Protein AF-A0A3P6R050-F1 (afdb_monomer_lite)

Secondary structure (DSSP, 8-state):
-HHHHHHHHHHHHHHHHHHHHHHHHHHHHHHHHHHHHS-HHHHHHHHHTPPPPP---SS--------TTHHHHHHHS-HHHHHHHHHHHHHHHHHHHHHHT----------

pLDDT: mean 86.08, std 10.68, range [32.81, 95.12]

Foldseek 3Di:
DVVVVVVVVVVVVVVVVVVVVVVVVVLVVVLVVLVVVDPPVQSVQVNVVHDRDDDDDPDDDDDDDDDPCVVVVVVPDDPVVNVVVVCVVVVVVVVVCVVVVHDDDDPPPPD

Structure (mmCIF, N/CA/C/O backbone):
data_AF-A0A3P6R050-F1
#
_entry.id   AF-A0A3P6R050-F1
#
loop_
_atom_site.group_PDB
_atom_site.id
_atom_site.type_symbol
_atom_site.label_atom_id
_atom_site.label_alt_id
_atom_site.label_comp_id
_atom_site.label_asym_id
_atom_site.label_entity_id
_atom_site.label_seq_id
_atom_site.pdbx_PDB_ins_code
_atom_site.Cartn_x
_atom_site.Cartn_y
_atom_site.Cartn_z
_atom_site.occupancy
_atom_site.B_iso_or_equiv
_atom_site.auth_seq_id
_atom_site.auth_comp_id
_atom_site.auth_asym_id
_atom_site.auth_atom_id
_atom_site.pdbx_PDB_model_num
ATOM 1 N N . MET A 1 1 ? -20.454 10.826 53.346 1.00 63.62 1 MET A N 1
ATOM 2 C CA . MET A 1 1 ? -20.304 9.546 52.618 1.00 63.62 1 MET A CA 1
ATOM 3 C C . MET A 1 1 ? -20.921 9.629 51.224 1.00 63.62 1 MET A C 1
ATOM 5 O O . MET A 1 1 ? -20.171 9.512 50.269 1.00 63.62 1 MET A O 1
ATOM 9 N N . LEU A 1 2 ? -22.214 9.964 51.097 1.00 75.56 2 LEU A N 1
ATOM 10 C CA . LEU A 1 2 ? -22.907 10.139 49.803 1.00 75.56 2 LEU A CA 1
ATOM 11 C C . LEU A 1 2 ? -22.221 11.123 48.837 1.00 75.56 2 LEU A C 1
ATOM 13 O O . LEU A 1 2 ? -21.906 10.741 47.722 1.00 75.56 2 LEU A O 1
ATOM 17 N N . ALA A 1 3 ? -21.885 12.338 49.283 1.00 81.12 3 ALA A N 1
ATOM 18 C CA . ALA A 1 3 ? -21.238 13.343 48.425 1.00 81.12 3 ALA A CA 1
ATOM 19 C C . ALA A 1 3 ? -19.844 12.931 47.907 1.00 81.12 3 ALA A C 1
ATOM 21 O O . ALA A 1 3 ? -19.422 13.367 46.843 1.00 81.12 3 ALA A O 1
ATOM 22 N N . VAL A 1 4 ? -19.126 12.088 48.658 1.00 85.06 4 VAL A N 1
ATOM 23 C CA . VAL A 1 4 ? -17.822 11.560 48.230 1.00 85.06 4 VAL A CA 1
ATOM 24 C C . VAL A 1 4 ? -18.033 10.485 47.167 1.00 85.06 4 VAL A C 1
ATOM 26 O O . VAL A 1 4 ? -17.408 10.559 46.121 1.00 85.06 4 VAL A O 1
ATOM 29 N N . MET A 1 5 ? -18.959 9.546 47.390 1.00 81.81 5 MET A N 1
ATOM 30 C CA . MET A 1 5 ? -19.328 8.531 46.391 1.00 81.81 5 MET A CA 1
ATOM 31 C C . MET A 1 5 ? -19.833 9.147 45.083 1.00 81.81 5 MET A C 1
ATOM 33 O O . MET A 1 5 ? -19.457 8.682 44.017 1.00 81.81 5 MET A O 1
ATOM 37 N N . GLN A 1 6 ? -20.633 10.208 45.165 1.00 86.38 6 GLN A N 1
ATOM 38 C CA . GLN A 1 6 ? -21.164 10.905 43.995 1.00 86.38 6 GLN A CA 1
ATOM 39 C C . GLN A 1 6 ? -20.037 11.548 43.178 1.00 86.38 6 GLN A C 1
ATOM 41 O O . GLN A 1 6 ? -19.919 11.298 41.988 1.00 86.38 6 GLN A O 1
ATOM 46 N N . LYS A 1 7 ? -19.108 12.237 43.854 1.00 87.50 7 LYS A N 1
ATOM 47 C CA . LYS A 1 7 ? -17.921 12.816 43.215 1.00 87.50 7 LYS A CA 1
ATOM 48 C C . LYS A 1 7 ? -17.009 11.761 42.573 1.00 87.50 7 LYS A C 1
ATOM 50 O O . LYS A 1 7 ? -16.470 12.010 41.504 1.00 87.50 7 LYS A O 1
ATOM 55 N N . TYR A 1 8 ? -16.849 10.595 43.205 1.00 85.38 8 TYR A N 1
ATOM 56 C CA . TYR A 1 8 ? -16.128 9.463 42.608 1.00 85.38 8 TYR A CA 1
ATOM 57 C C . TYR A 1 8 ? -16.848 8.905 41.371 1.00 85.38 8 TYR A C 1
ATOM 59 O O . TYR A 1 8 ? -16.179 8.553 40.408 1.00 85.38 8 TYR A O 1
ATOM 67 N N . SER A 1 9 ? -18.185 8.844 41.379 1.00 89.62 9 SER A N 1
ATOM 68 C CA . SER A 1 9 ? -18.986 8.411 40.224 1.00 89.62 9 SER A CA 1
ATOM 69 C C . SER A 1 9 ? -18.824 9.364 39.041 1.00 89.62 9 SER A C 1
ATOM 71 O O . SER A 1 9 ? -18.523 8.912 37.943 1.00 89.62 9 SER A O 1
ATOM 73 N N . ASP A 1 10 ? -18.934 10.673 39.284 1.00 90.56 10 ASP A N 1
ATOM 74 C CA . ASP A 1 10 ? -18.787 11.703 38.248 1.00 90.56 10 ASP A CA 1
ATOM 75 C C . ASP A 1 10 ? -17.371 11.691 37.641 1.00 90.56 10 ASP A C 1
ATOM 77 O O . ASP A 1 10 ? -17.191 11.832 36.433 1.00 90.56 10 ASP A O 1
ATOM 81 N N . GLN A 1 11 ? -16.346 11.491 38.479 1.00 91.56 11 GLN A N 1
ATOM 82 C CA . GLN A 1 11 ? -14.958 11.353 38.026 1.00 91.56 11 GLN A CA 1
ATOM 83 C C . GLN A 1 11 ? -14.752 10.099 37.174 1.00 91.56 11 GLN A C 1
ATOM 85 O O . GLN A 1 11 ? -14.067 10.165 36.156 1.00 91.56 11 GLN A O 1
ATOM 90 N N . LEU A 1 12 ? -15.347 8.975 37.574 1.00 92.12 12 LEU A N 1
ATOM 91 C CA . LEU A 1 12 ? -15.236 7.723 36.836 1.00 92.12 12 LEU A CA 1
ATOM 92 C C . LEU A 1 12 ? -15.963 7.801 35.488 1.00 92.12 12 LEU A C 1
ATOM 94 O O . LEU A 1 12 ? -15.437 7.310 34.495 1.00 92.12 12 LEU A O 1
ATOM 98 N N . GLU A 1 13 ? -17.136 8.439 35.431 1.00 93.62 13 GLU A N 1
ATOM 99 C CA . GLU A 1 13 ? -17.851 8.683 34.172 1.00 93.62 13 GLU A CA 1
ATOM 100 C C . GLU A 1 13 ? -17.035 9.562 33.223 1.00 93.62 13 GLU A C 1
ATOM 102 O O . GLU A 1 13 ? -16.899 9.217 32.050 1.00 93.62 13 GLU A O 1
ATOM 107 N N . ALA A 1 14 ? -16.430 10.640 33.731 1.00 92.94 14 ALA A N 1
ATOM 108 C CA . ALA A 1 14 ? -15.554 11.493 32.934 1.00 92.94 14 ALA A CA 1
ATOM 109 C C . ALA A 1 14 ? -14.336 10.721 32.391 1.00 92.94 14 ALA A C 1
ATOM 111 O O . ALA A 1 14 ? -14.032 10.820 31.205 1.00 92.94 14 ALA A O 1
ATOM 112 N N . GLU A 1 15 ? -13.686 9.904 33.225 1.00 93.88 15 GLU A N 1
ATOM 113 C CA . GLU A 1 15 ? -12.534 9.080 32.828 1.00 93.88 15 GLU A CA 1
ATOM 114 C C . GLU A 1 15 ? -12.922 7.992 31.809 1.00 93.88 15 GLU A C 1
ATOM 116 O O . GLU A 1 15 ? -12.178 7.703 30.870 1.00 93.88 15 GLU A O 1
ATOM 121 N N . VAL A 1 16 ? -14.095 7.371 31.967 1.00 94.31 16 VAL A N 1
ATOM 122 C CA . VAL A 1 16 ? -14.624 6.400 30.997 1.00 94.31 16 VAL A CA 1
ATOM 123 C C . VAL A 1 16 ? -14.940 7.085 29.673 1.00 94.31 16 VAL A C 1
ATOM 125 O O . VAL A 1 16 ? -14.591 6.546 28.622 1.00 94.31 16 VAL A O 1
ATOM 128 N N . GLN A 1 17 ? -15.563 8.263 29.702 1.00 94.50 17 GLN A N 1
ATOM 129 C CA . GLN A 1 17 ? -15.882 9.020 28.495 1.00 94.50 17 GLN A CA 1
ATOM 130 C C . GLN A 1 17 ? -14.609 9.445 27.753 1.00 94.50 17 GLN A C 1
ATOM 132 O O . GLN A 1 17 ? -14.525 9.247 26.543 1.00 94.50 17 GLN A O 1
ATOM 137 N N . GLU A 1 18 ? -13.606 9.954 28.468 1.00 94.94 18 GLU A N 1
ATOM 138 C CA . GLU A 1 18 ? -12.301 10.314 27.903 1.00 94.94 18 GLU A CA 1
ATOM 139 C C . GLU A 1 18 ? -11.636 9.110 27.226 1.00 94.94 18 GLU A C 1
ATOM 141 O O . GLU A 1 18 ? -11.345 9.159 26.031 1.00 94.94 18 GLU A O 1
ATOM 146 N N . ARG A 1 19 ? -11.512 7.979 27.935 1.00 93.44 19 ARG A N 1
ATOM 147 C CA . ARG A 1 19 ? -10.937 6.753 27.356 1.00 93.44 19 ARG A CA 1
ATOM 148 C C . ARG A 1 19 ? -11.732 6.209 26.173 1.00 93.44 19 ARG A C 1
ATOM 150 O O . ARG A 1 19 ? -11.142 5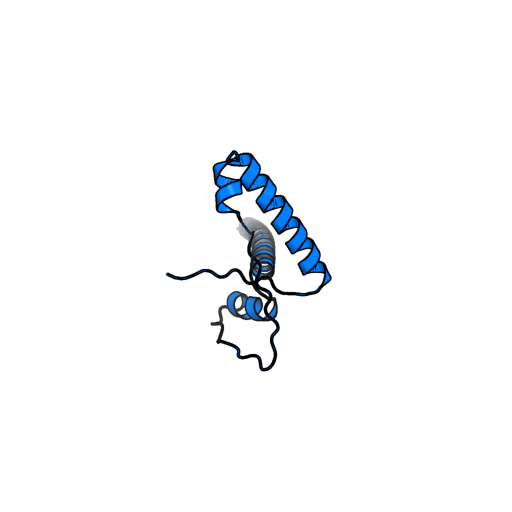.633 25.266 1.00 93.44 19 ARG A O 1
ATOM 157 N N . THR A 1 20 ? -13.056 6.360 26.176 1.00 93.81 20 THR A N 1
ATOM 158 C CA . THR A 1 20 ? -13.901 5.913 25.057 1.00 93.81 20 THR A CA 1
ATOM 159 C C . THR A 1 20 ? -13.612 6.736 23.803 1.00 93.81 20 THR A C 1
ATOM 161 O O . THR A 1 20 ? -13.451 6.160 22.731 1.00 93.81 20 THR A O 1
ATOM 164 N N . LEU A 1 21 ? -13.459 8.058 23.940 1.00 95.12 21 LEU A N 1
ATOM 165 C CA . LEU A 1 21 ? -13.106 8.945 22.826 1.00 95.12 21 LEU A CA 1
ATOM 166 C C . LEU A 1 21 ? -11.705 8.646 22.274 1.00 95.12 21 LEU A C 1
ATOM 168 O O . LEU A 1 21 ? -11.516 8.608 21.059 1.00 95.12 21 LEU A O 1
ATOM 172 N N . GLU A 1 22 ? -10.728 8.401 23.150 1.00 94.88 22 GLU A N 1
ATOM 173 C CA . GLU A 1 22 ? -9.379 7.996 22.734 1.00 94.88 22 GLU A CA 1
ATOM 174 C C . GLU A 1 22 ? -9.393 6.663 21.974 1.00 94.88 22 GLU A C 1
ATOM 176 O O . GLU A 1 22 ? -8.745 6.528 20.933 1.00 94.88 22 GLU A O 1
ATOM 181 N N . LEU A 1 23 ? -10.167 5.690 22.465 1.00 93.44 23 LEU A N 1
ATOM 182 C CA . LEU A 1 23 ? -10.316 4.385 21.829 1.00 93.44 23 LEU A CA 1
ATOM 183 C C . LEU A 1 23 ? -10.968 4.500 20.443 1.00 93.44 23 LEU A C 1
ATOM 185 O O . LEU A 1 23 ? -10.517 3.851 19.502 1.00 93.44 23 LEU A O 1
ATOM 189 N N . GLU A 1 24 ? -12.004 5.329 20.301 1.00 94.12 24 GLU A N 1
ATOM 190 C CA . GLU A 1 24 ? -12.657 5.585 19.012 1.00 94.12 24 GLU A CA 1
ATOM 191 C C . GLU A 1 24 ? -11.699 6.232 18.005 1.00 94.12 24 GLU A C 1
ATOM 193 O O . GLU A 1 24 ? -11.642 5.803 16.851 1.00 94.12 24 GLU A O 1
ATOM 198 N N . ALA A 1 25 ? -10.899 7.209 18.439 1.00 93.81 25 ALA A N 1
ATOM 199 C CA . ALA A 1 25 ? -9.913 7.861 17.581 1.00 93.81 25 ALA A CA 1
ATOM 200 C C . ALA A 1 25 ? -8.834 6.881 17.083 1.00 93.81 25 ALA A C 1
ATOM 202 O O . ALA A 1 25 ? -8.500 6.870 15.894 1.00 93.81 25 ALA A O 1
ATOM 203 N N . GLU A 1 26 ? -8.310 6.028 17.967 1.00 90.69 26 GLU A N 1
ATOM 204 C CA . GLU A 1 26 ? -7.301 5.033 17.586 1.00 90.69 26 GLU A CA 1
ATOM 205 C C . GLU A 1 26 ? -7.897 3.922 16.708 1.00 90.69 26 GLU A C 1
ATOM 207 O O . GLU A 1 26 ? -7.255 3.458 15.757 1.00 90.69 26 GLU A O 1
ATOM 212 N N . LYS A 1 27 ? -9.154 3.538 16.963 1.00 89.00 27 LYS A N 1
ATOM 213 C CA . LYS A 1 27 ? -9.886 2.589 16.122 1.00 89.00 27 LYS A CA 1
ATOM 214 C C . LYS A 1 27 ? -10.049 3.128 14.699 1.00 89.00 27 LYS A C 1
ATOM 216 O O . LYS A 1 27 ? -9.689 2.424 13.758 1.00 89.00 27 LYS A O 1
ATOM 221 N N . GLN A 1 28 ? -10.484 4.380 14.537 1.00 90.06 28 GLN A N 1
ATOM 222 C CA . GLN A 1 28 ? -10.632 5.003 13.216 1.00 90.06 28 GLN A CA 1
ATOM 223 C C . GLN A 1 28 ? -9.303 5.039 12.453 1.00 90.06 28 GLN A C 1
ATOM 225 O O . GLN A 1 28 ? -9.230 4.665 11.285 1.00 90.06 28 GLN A O 1
ATOM 230 N N . LYS A 1 29 ? -8.219 5.432 13.126 1.00 89.12 29 LYS A N 1
ATOM 231 C CA . LYS A 1 29 ? -6.882 5.474 12.523 1.00 89.12 29 LYS A CA 1
ATOM 232 C C . LYS A 1 29 ? -6.405 4.092 12.068 1.00 89.12 29 LYS A C 1
ATOM 234 O O . LYS A 1 29 ? -5.730 3.977 11.043 1.00 89.12 29 LYS A O 1
ATOM 239 N N . THR A 1 30 ? -6.747 3.054 12.828 1.00 86.69 30 THR A N 1
ATOM 240 C CA . THR A 1 30 ? -6.443 1.663 12.479 1.00 86.69 30 THR A CA 1
ATOM 241 C C . THR A 1 30 ? -7.236 1.222 11.249 1.00 86.69 30 THR A C 1
ATOM 243 O O . THR A 1 30 ? -6.651 0.663 10.322 1.00 86.69 30 THR A O 1
ATOM 246 N N . GLU A 1 31 ? -8.535 1.520 11.194 1.00 84.50 31 GLU A N 1
ATOM 247 C CA . GLU A 1 31 ? -9.392 1.215 10.041 1.00 84.50 31 GLU A CA 1
ATOM 248 C C . GLU A 1 31 ? -8.902 1.913 8.763 1.00 84.50 31 GLU A C 1
ATOM 250 O O . GLU A 1 31 ? -8.746 1.261 7.728 1.00 84.50 31 GLU A O 1
ATOM 255 N N . ASP A 1 32 ? -8.545 3.198 8.850 1.00 85.06 32 ASP A N 1
ATOM 256 C CA . ASP A 1 32 ? -7.989 3.965 7.728 1.00 85.06 32 ASP A CA 1
ATOM 257 C C . ASP A 1 32 ? -6.675 3.360 7.213 1.00 85.06 32 ASP A C 1
ATOM 259 O O . ASP A 1 32 ? -6.401 3.357 6.010 1.00 85.06 32 ASP A O 1
ATOM 263 N N . LEU A 1 33 ? -5.832 2.854 8.119 1.00 84.62 33 LEU A N 1
ATOM 264 C CA . LEU A 1 33 ? -4.572 2.216 7.751 1.00 84.62 33 LEU A CA 1
ATOM 265 C C . LEU A 1 33 ? -4.811 0.880 7.040 1.00 84.62 33 LEU A C 1
ATOM 267 O O . LEU A 1 33 ? -4.161 0.604 6.032 1.00 84.62 33 LEU A O 1
ATOM 271 N N . ILE A 1 34 ? -5.749 0.068 7.531 1.00 81.62 34 ILE A N 1
ATOM 272 C CA . ILE A 1 34 ? -6.102 -1.213 6.907 1.00 81.62 34 ILE A CA 1
ATOM 273 C C . ILE A 1 34 ? -6.690 -0.971 5.511 1.00 81.62 34 ILE A C 1
ATOM 275 O O . ILE A 1 34 ? -6.274 -1.634 4.559 1.00 81.62 34 ILE A O 1
ATOM 279 N N . ALA A 1 35 ? -7.572 0.020 5.360 1.00 78.38 35 ALA A N 1
ATOM 280 C CA . ALA A 1 35 ? -8.173 0.384 4.075 1.00 78.38 35 ALA A CA 1
ATOM 281 C C . ALA A 1 35 ? -7.147 0.881 3.037 1.00 78.38 35 ALA A C 1
ATOM 283 O O . ALA A 1 35 ? -7.356 0.719 1.838 1.00 78.38 35 ALA A O 1
ATOM 284 N N . LYS A 1 36 ? -6.018 1.456 3.476 1.00 78.31 36 LYS A N 1
ATOM 285 C CA . LYS A 1 36 ? -4.903 1.841 2.588 1.00 78.31 36 LYS A CA 1
ATOM 286 C C . LYS A 1 36 ? -4.039 0.660 2.143 1.00 78.31 36 LYS A C 1
ATOM 288 O O . LYS A 1 36 ? -3.329 0.772 1.148 1.00 78.31 36 LYS A O 1
ATOM 293 N N . MET A 1 37 ? -4.058 -0.444 2.887 1.00 80.06 37 MET A N 1
ATOM 294 C CA . MET A 1 37 ? -3.192 -1.606 2.655 1.00 80.06 37 MET A CA 1
ATOM 295 C C . MET A 1 37 ? -3.909 -2.729 1.896 1.00 80.06 37 MET A C 1
ATOM 297 O O . MET A 1 37 ? -3.289 -3.440 1.102 1.00 80.06 37 MET A O 1
ATOM 301 N N . LEU A 1 38 ? -5.210 -2.897 2.132 1.00 81.31 38 LEU A N 1
ATOM 302 C CA . LEU A 1 38 ? -6.025 -3.976 1.581 1.00 81.31 38 LEU A CA 1
ATOM 303 C C . LEU A 1 38 ? -7.208 -3.415 0.783 1.00 81.31 38 LEU A C 1
ATOM 305 O O . LEU A 1 38 ? -7.718 -2.347 1.121 1.00 81.31 38 LEU A O 1
ATOM 309 N N . PRO A 1 39 ? -7.698 -4.139 -0.239 1.00 80.50 39 PRO A N 1
ATOM 310 C CA . PRO A 1 39 ? -8.966 -3.802 -0.869 1.00 80.50 39 PRO A CA 1
ATOM 311 C C . PRO A 1 39 ? -10.072 -3.777 0.188 1.00 80.50 39 PRO A C 1
ATOM 313 O O . PRO A 1 39 ? -10.128 -4.667 1.038 1.00 80.50 39 PRO A O 1
ATOM 316 N N . LEU A 1 40 ? -10.981 -2.803 0.107 1.00 76.62 40 LEU A N 1
ATOM 317 C CA . LEU A 1 40 ? -12.056 -2.616 1.089 1.00 76.62 40 LEU A CA 1
ATOM 318 C C . LEU A 1 40 ? -12.846 -3.905 1.418 1.00 76.62 40 LEU A C 1
ATOM 320 O O . LEU A 1 40 ? -13.070 -4.150 2.601 1.00 76.62 40 LEU A O 1
ATOM 324 N N . PRO A 1 41 ? -13.218 -4.761 0.439 1.00 75.94 41 PRO A N 1
ATOM 325 C CA . PRO A 1 41 ? -13.922 -6.014 0.731 1.00 75.94 41 PRO A CA 1
ATOM 326 C C . PRO A 1 41 ? -13.096 -6.989 1.580 1.00 75.94 41 PRO A C 1
ATOM 328 O O . PRO A 1 41 ? -13.630 -7.664 2.448 1.00 75.94 41 PRO A O 1
ATOM 331 N N . VAL A 1 42 ? -11.778 -7.022 1.370 1.00 82.00 42 VAL A N 1
ATOM 332 C CA . VAL A 1 42 ? -10.855 -7.900 2.103 1.00 82.00 42 VAL A CA 1
ATOM 333 C C . VAL A 1 42 ? -10.506 -7.317 3.472 1.00 82.00 42 VAL A C 1
ATOM 335 O O . VAL A 1 42 ? -10.239 -8.063 4.405 1.00 82.00 42 VAL A O 1
ATOM 338 N N . ALA A 1 43 ? -10.510 -5.990 3.614 1.00 82.81 43 ALA A N 1
ATOM 339 C CA . ALA A 1 43 ? -10.210 -5.292 4.863 1.00 82.81 43 ALA A CA 1
ATOM 340 C C . ALA A 1 43 ? -11.260 -5.524 5.965 1.00 82.81 43 ALA A C 1
ATOM 342 O O . ALA A 1 43 ? -10.922 -5.462 7.146 1.00 82.81 43 ALA A O 1
ATOM 343 N N . GLN A 1 44 ? -12.518 -5.790 5.600 1.00 83.50 44 GLN A N 1
ATOM 344 C CA . GLN A 1 44 ? -13.623 -5.925 6.556 1.00 83.50 44 GLN A CA 1
ATOM 345 C C . GLN A 1 44 ? -13.512 -7.179 7.432 1.00 83.50 44 GLN A C 1
ATOM 347 O O . GLN A 1 44 ? -13.763 -7.098 8.633 1.00 83.50 44 GLN A O 1
ATOM 352 N N . GLU A 1 45 ? -13.086 -8.312 6.869 1.00 84.94 45 GLU A N 1
ATOM 353 C CA . GLU A 1 45 ? -12.974 -9.573 7.617 1.00 84.94 45 GLU A CA 1
ATOM 354 C C . GLU A 1 45 ? -11.918 -9.501 8.743 1.00 84.94 45 GLU A C 1
ATOM 356 O O . GLU A 1 45 ? -12.266 -9.781 9.894 1.00 84.94 45 GLU A O 1
ATOM 361 N N . PRO A 1 46 ? -10.674 -9.023 8.509 1.00 81.00 46 PRO A N 1
ATOM 362 C CA . PRO A 1 46 ? -9.695 -8.816 9.575 1.00 81.00 46 PRO A CA 1
ATOM 363 C C . PRO A 1 46 ? -10.155 -7.822 10.644 1.00 81.00 46 PRO A C 1
ATOM 365 O O . PRO A 1 46 ? -9.881 -8.033 11.824 1.00 81.00 46 PRO A O 1
ATOM 368 N N . VAL A 1 47 ? -10.862 -6.753 10.255 1.00 81.62 47 VAL A N 1
ATOM 369 C CA . VAL A 1 47 ? -11.417 -5.767 11.201 1.00 81.62 47 VAL A CA 1
ATOM 370 C C . VAL A 1 47 ? -12.491 -6.402 12.089 1.00 81.62 47 VAL A C 1
ATOM 372 O O . VAL A 1 47 ? -12.571 -6.090 13.277 1.00 81.62 47 VAL A O 1
ATOM 375 N N . ALA A 1 48 ? -13.276 -7.334 11.546 1.00 84.12 48 ALA A N 1
ATOM 376 C CA . ALA A 1 48 ? -14.257 -8.115 12.294 1.00 84.12 48 ALA A CA 1
ATOM 377 C C . ALA A 1 48 ? -13.637 -9.255 13.132 1.00 84.12 48 ALA A C 1
ATOM 379 O O . ALA A 1 48 ? -14.342 -9.875 13.927 1.00 84.12 48 ALA A O 1
ATOM 380 N N . GLY A 1 49 ? -12.332 -9.522 12.992 1.00 83.12 49 GLY A N 1
ATOM 381 C CA . GLY A 1 49 ? -11.640 -10.628 13.662 1.00 83.12 49 GLY A CA 1
ATOM 382 C C . GLY A 1 49 ? -11.837 -11.990 12.989 1.00 83.12 49 GLY A C 1
ATOM 383 O O . GLY A 1 49 ? -11.549 -13.022 13.599 1.00 83.12 49 GLY A O 1
ATOM 384 N N . ASN A 1 50 ? -12.314 -12.000 11.745 1.00 86.25 50 ASN A N 1
ATOM 385 C CA . ASN A 1 50 ? -12.556 -13.203 10.963 1.00 86.25 50 ASN A CA 1
ATOM 386 C C . ASN A 1 50 ? -11.345 -13.554 10.079 1.00 86.25 50 ASN A C 1
ATOM 388 O O . ASN A 1 50 ? -10.584 -12.668 9.670 1.00 86.25 50 ASN A O 1
ATOM 392 N N . PRO A 1 51 ? -11.147 -14.845 9.754 1.00 83.50 51 PRO A N 1
ATOM 393 C CA . PRO A 1 51 ? -10.189 -15.245 8.733 1.00 83.50 51 PRO A CA 1
ATOM 394 C C . PRO A 1 51 ? -10.644 -14.788 7.339 1.00 83.50 51 PRO A C 1
ATOM 396 O O . PRO A 1 51 ? -11.834 -14.749 7.044 1.00 83.50 51 PRO A O 1
ATOM 399 N N . VAL A 1 52 ? -9.679 -14.480 6.471 1.00 84.12 52 VAL A N 1
ATOM 400 C CA . VAL A 1 52 ? -9.923 -14.165 5.056 1.00 84.12 52 VAL A CA 1
ATOM 401 C C . VAL A 1 52 ? -9.774 -15.445 4.241 1.00 84.12 52 VAL A C 1
ATOM 403 O O . VAL A 1 52 ? -8.675 -16.002 4.170 1.00 84.12 52 VAL A O 1
ATOM 406 N N . ASP A 1 53 ? -10.857 -15.894 3.611 1.00 85.38 53 ASP A N 1
ATOM 407 C CA . ASP A 1 53 ? -10.816 -17.035 2.699 1.00 85.38 53 ASP A CA 1
ATOM 408 C C . ASP A 1 53 ? -10.297 -16.627 1.305 1.00 85.38 53 ASP A C 1
ATOM 410 O O . ASP A 1 53 ? -10.557 -15.513 0.844 1.00 85.38 53 ASP A O 1
ATOM 414 N N . PRO A 1 54 ? -9.558 -17.506 0.600 1.00 85.00 54 PRO A N 1
ATOM 415 C CA . PRO A 1 54 ? -9.122 -17.235 -0.766 1.00 85.00 54 PRO A CA 1
ATOM 416 C C . PRO A 1 54 ? -10.307 -17.106 -1.730 1.00 85.00 54 PRO A C 1
ATOM 418 O O . PRO A 1 54 ? -11.159 -17.991 -1.796 1.00 85.00 54 PRO A O 1
ATOM 421 N N . GLU A 1 55 ? -10.309 -16.048 -2.538 1.00 84.75 55 GLU A N 1
ATOM 422 C CA . GLU A 1 55 ? -11.329 -15.802 -3.559 1.00 84.75 55 GLU A CA 1
ATOM 423 C C . GLU A 1 55 ? -10.779 -16.071 -4.968 1.00 84.75 55 GLU A C 1
ATOM 425 O O . GLU A 1 55 ? -9.628 -15.754 -5.283 1.00 84.75 55 GLU A O 1
ATOM 430 N N . ALA A 1 56 ? -11.610 -16.670 -5.823 1.00 87.88 56 ALA A N 1
ATOM 431 C CA . ALA A 1 56 ? -11.310 -16.890 -7.231 1.00 87.88 56 ALA A CA 1
ATOM 432 C C . ALA A 1 56 ? -12.151 -15.945 -8.094 1.00 87.88 56 ALA A C 1
ATOM 434 O O . ALA A 1 56 ? -13.353 -15.810 -7.887 1.00 87.88 56 ALA A O 1
ATOM 435 N N . PHE A 1 57 ? -11.515 -15.334 -9.090 1.00 87.50 57 PHE A N 1
ATOM 436 C CA . PHE A 1 57 ? -12.157 -14.394 -10.003 1.00 87.50 57 PHE A CA 1
ATOM 437 C C . PHE A 1 57 ? -12.137 -14.954 -11.426 1.00 87.50 57 PHE A C 1
ATOM 439 O O . PHE A 1 57 ? -11.074 -15.299 -11.941 1.00 87.50 57 PHE A O 1
ATOM 446 N N . ASP A 1 58 ? -13.302 -14.995 -12.079 1.00 93.75 58 ASP A N 1
ATOM 447 C CA . ASP A 1 58 ? -13.440 -15.514 -13.449 1.00 93.75 58 ASP A CA 1
ATOM 448 C C . ASP A 1 58 ? -12.775 -14.614 -14.503 1.00 93.75 58 ASP A C 1
ATOM 450 O O . ASP A 1 58 ? -12.378 -15.077 -15.574 1.00 93.75 58 ASP A O 1
ATOM 454 N N . ASN A 1 59 ? -12.661 -13.311 -14.222 1.00 93.50 59 ASN A N 1
ATOM 455 C CA . ASN A 1 59 ? -12.068 -12.334 -15.127 1.00 93.50 59 ASN A CA 1
ATOM 456 C C . ASN A 1 59 ? -11.205 -11.336 -14.353 1.00 93.50 59 ASN A C 1
ATOM 458 O O . ASN A 1 59 ? -11.705 -10.598 -13.506 1.00 93.50 59 ASN A O 1
ATOM 462 N N . VAL A 1 60 ? -9.911 -11.307 -14.670 1.00 90.75 60 VAL A N 1
ATOM 463 C CA . VAL A 1 60 ? -8.944 -10.368 -14.096 1.00 90.75 60 VAL A CA 1
ATOM 464 C C . VAL A 1 60 ? -8.018 -9.840 -15.182 1.00 90.75 60 VAL A C 1
ATOM 466 O O . VAL A 1 60 ? -7.654 -10.556 -16.114 1.00 90.75 60 VAL A O 1
ATOM 469 N N . THR A 1 61 ? -7.601 -8.584 -15.044 1.00 91.00 61 THR A N 1
ATOM 470 C CA . THR A 1 61 ? -6.523 -7.996 -15.847 1.00 91.00 61 THR A CA 1
ATOM 471 C C . THR A 1 61 ? -5.383 -7.623 -14.913 1.00 91.00 61 THR A C 1
ATOM 473 O O . THR A 1 61 ? -5.589 -6.882 -13.956 1.00 91.00 61 THR A O 1
ATOM 476 N N . ILE A 1 62 ? -4.186 -8.140 -15.186 1.00 90.88 62 ILE A N 1
AT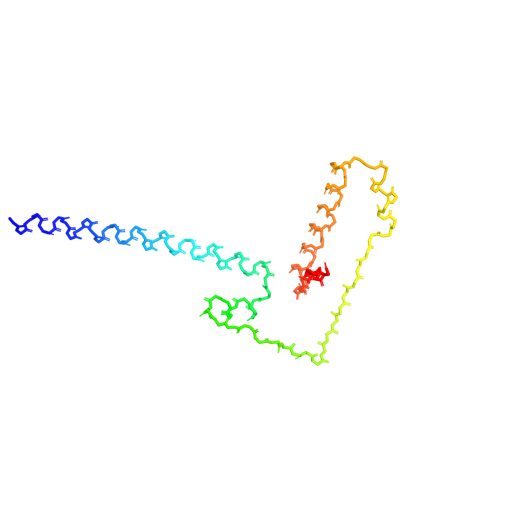OM 477 C CA . ILE A 1 62 ? -2.993 -7.888 -14.375 1.00 90.88 62 ILE A CA 1
ATOM 478 C C . ILE A 1 62 ? -1.995 -7.096 -15.213 1.00 90.88 62 ILE A C 1
ATOM 480 O O . ILE A 1 62 ? -1.682 -7.477 -16.341 1.00 90.88 62 ILE A O 1
ATOM 484 N N . TYR A 1 63 ? -1.485 -6.004 -14.647 1.00 89.25 63 TYR A N 1
ATOM 485 C CA . TYR A 1 63 ? -0.437 -5.193 -15.252 1.00 89.25 63 TYR A CA 1
ATOM 486 C C . TYR A 1 63 ? 0.890 -5.417 -14.524 1.00 89.25 63 TYR A C 1
ATOM 488 O O . TYR A 1 63 ? 0.990 -5.184 -13.320 1.00 89.25 63 TYR A O 1
ATOM 496 N N . PHE A 1 64 ? 1.908 -5.852 -15.267 1.00 87.69 64 PHE A N 1
ATOM 497 C CA . PHE A 1 64 ? 3.278 -5.980 -14.780 1.00 87.69 64 PHE A CA 1
ATOM 498 C C . PHE A 1 64 ? 4.151 -4.912 -15.433 1.00 87.69 64 PHE A C 1
ATOM 500 O O . PHE A 1 64 ? 4.131 -4.748 -16.653 1.00 87.69 64 PHE A O 1
ATOM 507 N N . SER A 1 65 ? 4.951 -4.222 -14.625 1.00 85.25 65 SER A N 1
ATOM 508 C CA . SER A 1 65 ? 5.920 -3.236 -15.097 1.00 85.25 65 SER A CA 1
ATOM 509 C C . SER A 1 65 ? 7.246 -3.390 -14.375 1.00 85.25 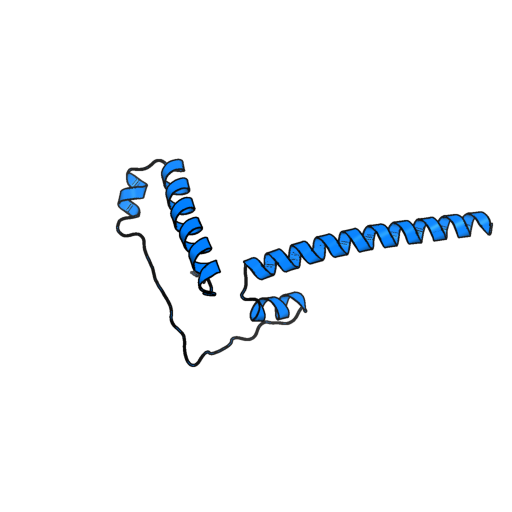65 SER A C 1
ATOM 511 O O . SER A 1 65 ? 7.265 -3.614 -13.166 1.00 85.25 65 SER A O 1
ATOM 513 N N . ASP A 1 66 ? 8.335 -3.202 -15.111 1.00 88.81 66 ASP A N 1
ATOM 514 C CA . ASP A 1 66 ? 9.696 -3.167 -14.585 1.00 88.81 66 ASP A CA 1
ATOM 515 C C . ASP A 1 66 ? 10.438 -1.938 -15.131 1.00 88.81 66 ASP A C 1
ATOM 517 O O . ASP A 1 66 ? 10.123 -1.428 -16.213 1.00 88.81 66 ASP A O 1
ATOM 521 N N . ILE A 1 67 ? 11.428 -1.458 -14.381 1.00 88.12 67 ILE A N 1
ATOM 522 C CA . ILE A 1 67 ? 12.291 -0.355 -14.798 1.00 88.12 67 ILE A CA 1
ATOM 523 C C . ILE A 1 67 ? 13.463 -0.946 -15.580 1.00 88.12 67 ILE A C 1
ATOM 525 O O . ILE A 1 67 ? 14.448 -1.437 -15.022 1.00 88.12 67 ILE A O 1
ATOM 529 N N . VAL A 1 68 ? 13.379 -0.855 -16.907 1.00 90.56 68 VAL A N 1
ATOM 530 C CA . VAL A 1 68 ? 14.438 -1.342 -17.796 1.00 90.56 68 VAL A CA 1
ATOM 531 C C . VAL A 1 68 ? 15.766 -0.663 -17.459 1.00 90.56 68 VAL A C 1
ATOM 533 O O . VAL A 1 68 ? 15.886 0.561 -17.465 1.00 90.56 68 VAL A O 1
ATOM 536 N N . GLY A 1 69 ? 16.790 -1.472 -17.187 1.00 89.25 69 GLY A N 1
ATOM 537 C CA . GLY A 1 69 ? 18.132 -0.971 -16.896 1.00 89.25 69 GLY A CA 1
ATOM 538 C C . GLY A 1 69 ? 18.299 -0.375 -15.496 1.00 89.25 69 GLY A C 1
ATOM 539 O O . GLY A 1 69 ? 19.298 0.308 -15.264 1.00 89.25 69 GLY A O 1
ATOM 540 N N . PHE A 1 70 ? 17.390 -0.655 -14.554 1.00 90.38 70 PHE A N 1
ATOM 541 C CA . PHE A 1 70 ? 17.485 -0.171 -13.173 1.00 90.38 70 PHE A CA 1
ATOM 542 C C . PHE A 1 70 ? 18.857 -0.429 -12.534 1.00 90.38 70 PHE A C 1
ATOM 544 O O . PHE A 1 70 ? 19.400 0.463 -11.893 1.00 90.38 70 PHE A O 1
ATOM 551 N N . SER A 1 71 ? 19.479 -1.591 -12.775 1.00 90.56 71 SER A N 1
ATOM 552 C CA . SER A 1 71 ? 20.826 -1.909 -12.269 1.00 90.56 71 SER A CA 1
ATOM 553 C C . SER A 1 71 ? 21.915 -0.949 -12.765 1.00 90.56 71 SER A C 1
ATOM 555 O O . SER A 1 71 ? 22.863 -0.660 -12.043 1.00 90.56 71 SER A O 1
ATOM 557 N N . LEU A 1 72 ? 21.804 -0.453 -14.001 1.00 92.44 72 LEU A N 1
ATOM 558 C CA . LEU A 1 72 ? 22.757 0.511 -14.556 1.00 92.44 72 LEU A CA 1
ATOM 559 C C . LEU A 1 72 ? 22.532 1.905 -13.966 1.00 92.44 72 LEU A C 1
ATOM 561 O O . LEU A 1 72 ? 23.497 2.624 -13.708 1.00 92.44 72 LEU A O 1
ATOM 565 N N . ILE A 1 73 ? 21.264 2.279 -13.785 1.00 89.56 73 ILE A N 1
ATOM 566 C CA . ILE A 1 73 ? 20.862 3.554 -13.187 1.00 89.56 73 ILE A CA 1
ATOM 567 C C . ILE A 1 73 ? 21.345 3.592 -11.734 1.00 89.56 73 ILE A C 1
ATOM 569 O O . ILE A 1 73 ? 22.077 4.501 -11.356 1.00 89.56 73 ILE A O 1
ATOM 573 N N . SER A 1 74 ? 21.053 2.551 -10.952 1.00 91.94 74 SER A N 1
ATOM 574 C CA . SER A 1 74 ? 21.468 2.451 -9.550 1.00 91.94 74 SER A CA 1
ATOM 575 C C . SER A 1 74 ? 22.983 2.420 -9.372 1.00 91.94 74 SER A C 1
ATOM 577 O O . SER A 1 74 ? 23.491 3.055 -8.454 1.00 91.94 74 SER A O 1
ATOM 579 N N . ALA A 1 75 ? 23.724 1.779 -10.280 1.00 92.94 75 ALA A N 1
ATOM 580 C CA . ALA A 1 75 ? 25.186 1.769 -10.235 1.00 92.94 75 ALA A CA 1
ATOM 581 C C . ALA A 1 75 ? 25.829 3.148 -10.485 1.00 92.94 75 ALA A C 1
ATOM 583 O O . ALA A 1 75 ? 26.984 3.357 -10.114 1.00 92.94 75 ALA A O 1
ATOM 584 N N . LYS A 1 76 ? 25.120 4.078 -11.139 1.00 93.75 76 LYS A N 1
ATOM 585 C CA . LYS A 1 76 ? 25.629 5.414 -11.506 1.00 93.75 76 LYS A CA 1
ATOM 586 C C . LYS A 1 76 ? 25.056 6.550 -10.657 1.00 93.75 76 LYS A C 1
ATOM 588 O O . LYS A 1 76 ? 25.491 7.689 -10.817 1.00 93.75 76 LYS A O 1
ATOM 5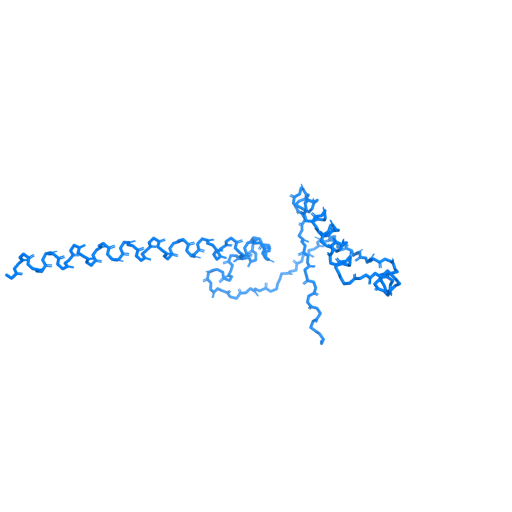93 N N . SER A 1 77 ? 24.101 6.256 -9.783 1.00 93.69 77 SER A N 1
ATOM 594 C CA . SER A 1 77 ? 23.384 7.242 -8.978 1.00 93.69 77 SER A CA 1
ATOM 595 C C . SER A 1 77 ? 23.756 7.141 -7.506 1.00 93.69 77 SER A C 1
ATOM 597 O O . SER A 1 77 ? 24.169 6.094 -7.007 1.00 93.69 77 SER A O 1
ATOM 599 N N . THR A 1 78 ? 23.587 8.244 -6.783 1.00 94.75 78 THR A N 1
ATOM 600 C CA . THR A 1 78 ? 23.651 8.207 -5.321 1.00 94.75 78 THR A CA 1
ATOM 601 C C . THR A 1 78 ? 22.390 7.559 -4.753 1.00 94.75 78 THR A C 1
ATOM 603 O O . THR A 1 78 ? 21.342 7.524 -5.399 1.00 94.75 78 THR A O 1
ATOM 606 N N . LEU A 1 79 ? 22.474 7.078 -3.510 1.00 92.00 79 LEU A N 1
ATOM 607 C CA . LEU A 1 79 ? 21.325 6.499 -2.811 1.00 92.00 79 LEU A CA 1
ATOM 608 C C . LEU A 1 79 ? 20.128 7.462 -2.781 1.00 92.00 79 LEU A C 1
ATOM 610 O O . LEU A 1 79 ? 19.010 7.044 -3.056 1.00 92.00 79 LEU A O 1
ATOM 614 N N . LEU A 1 80 ? 20.376 8.747 -2.499 1.00 94.62 80 LEU A N 1
ATOM 615 C CA . LEU A 1 80 ? 19.330 9.774 -2.464 1.00 94.62 80 LEU A CA 1
ATOM 616 C C . LEU A 1 80 ? 18.642 9.926 -3.823 1.00 94.62 80 LEU A C 1
ATOM 618 O O . LEU A 1 80 ? 17.424 9.865 -3.890 1.00 94.62 80 LEU A O 1
ATOM 622 N N . GLN A 1 81 ? 19.411 10.000 -4.913 1.00 93.88 81 GLN A N 1
ATOM 623 C CA . GLN A 1 81 ? 18.849 10.118 -6.263 1.00 93.88 81 GLN A CA 1
ATOM 624 C C . GLN A 1 81 ? 17.960 8.928 -6.644 1.00 93.88 81 GLN A C 1
ATOM 626 O O . GLN A 1 81 ? 16.964 9.105 -7.339 1.00 93.88 81 GLN A O 1
ATOM 631 N N . ILE A 1 82 ? 18.315 7.715 -6.209 1.00 93.75 82 ILE A N 1
ATOM 632 C CA . ILE A 1 82 ? 17.496 6.523 -6.462 1.00 93.75 82 ILE A CA 1
ATOM 633 C C . ILE A 1 82 ? 16.214 6.540 -5.637 1.00 93.75 82 ILE A C 1
ATOM 635 O O . ILE A 1 82 ? 15.161 6.180 -6.159 1.00 93.75 82 ILE A O 1
ATOM 639 N N . VAL A 1 83 ? 16.289 6.961 -4.374 1.00 93.12 83 VAL A N 1
ATOM 640 C CA . VAL A 1 83 ? 15.101 7.101 -3.523 1.00 93.12 83 VAL A CA 1
ATOM 641 C C . VAL A 1 83 ? 14.145 8.136 -4.109 1.00 93.12 83 VAL A C 1
ATOM 643 O O . VAL A 1 83 ? 12.961 7.840 -4.240 1.00 93.12 83 VAL A O 1
ATOM 646 N N . ASP A 1 84 ? 14.657 9.293 -4.526 1.00 93.88 84 ASP A N 1
ATOM 647 C CA . ASP A 1 84 ? 13.851 10.353 -5.137 1.00 93.88 84 ASP A CA 1
ATOM 648 C C . ASP A 1 84 ? 13.191 9.867 -6.437 1.00 93.88 84 ASP A C 1
ATOM 650 O O . ASP A 1 84 ? 11.977 9.977 -6.589 1.00 93.88 84 ASP A O 1
ATOM 654 N N . LEU A 1 85 ? 13.952 9.209 -7.322 1.00 91.94 85 LEU A N 1
ATOM 655 C CA . LEU A 1 85 ? 13.424 8.633 -8.564 1.00 91.94 85 LEU A CA 1
ATOM 656 C C . LEU A 1 85 ? 12.288 7.632 -8.310 1.00 91.94 85 LEU A C 1
ATOM 658 O O . LEU A 1 85 ? 11.258 7.670 -8.984 1.00 91.94 85 LEU A O 1
ATOM 662 N N . LEU A 1 86 ? 12.482 6.702 -7.371 1.00 92.81 86 LEU A N 1
ATOM 663 C CA . LEU A 1 86 ? 11.466 5.702 -7.053 1.00 92.81 86 LEU A CA 1
ATOM 664 C C . LEU A 1 86 ? 10.232 6.350 -6.422 1.00 92.81 86 LEU A C 1
ATOM 666 O O . LEU A 1 86 ? 9.115 5.982 -6.783 1.00 92.81 86 LEU A O 1
ATOM 670 N N . ASN A 1 87 ? 10.420 7.322 -5.528 1.00 93.44 87 ASN A N 1
ATOM 671 C CA . ASN A 1 87 ? 9.317 8.065 -4.928 1.00 93.44 87 ASN A CA 1
ATOM 672 C C . ASN A 1 87 ? 8.493 8.793 -5.992 1.00 93.44 87 ASN A C 1
ATOM 674 O O . ASN A 1 87 ? 7.269 8.676 -5.972 1.00 93.44 87 ASN A O 1
ATOM 678 N N . ASP A 1 88 ? 9.127 9.470 -6.949 1.00 93.88 88 ASP A N 1
ATOM 679 C CA . ASP A 1 88 ? 8.425 10.177 -8.026 1.00 93.88 88 ASP A CA 1
ATOM 680 C C . ASP A 1 88 ? 7.598 9.214 -8.893 1.00 93.88 88 ASP A C 1
ATOM 682 O O . ASP A 1 88 ? 6.421 9.466 -9.182 1.00 93.88 88 ASP A O 1
ATOM 686 N N . ILE A 1 89 ? 8.188 8.071 -9.267 1.00 92.38 89 ILE A N 1
ATOM 687 C CA . ILE A 1 89 ? 7.515 7.036 -10.063 1.00 92.38 89 ILE A CA 1
ATOM 688 C C . ILE A 1 89 ? 6.309 6.471 -9.305 1.00 92.38 89 ILE A C 1
ATOM 690 O O . ILE A 1 89 ? 5.201 6.443 -9.845 1.00 92.38 89 ILE A O 1
ATOM 694 N N . TYR A 1 90 ? 6.495 6.035 -8.056 1.00 90.31 90 TYR A N 1
ATOM 695 C CA . TYR A 1 90 ? 5.414 5.422 -7.284 1.00 90.31 90 TYR A CA 1
ATOM 696 C C . TYR A 1 90 ? 4.330 6.424 -6.896 1.00 90.31 90 TYR A C 1
ATOM 698 O O . TYR A 1 90 ? 3.161 6.065 -6.957 1.00 90.31 90 TYR A O 1
ATOM 706 N N . THR A 1 91 ? 4.680 7.677 -6.601 1.00 91.94 91 THR A N 1
ATOM 707 C CA . THR A 1 91 ? 3.691 8.734 -6.331 1.00 91.94 91 THR A CA 1
ATOM 708 C C . THR A 1 91 ? 2.825 8.998 -7.562 1.00 91.94 91 THR A C 1
ATOM 710 O O . THR A 1 91 ? 1.607 9.124 -7.453 1.00 91.94 91 THR A O 1
ATOM 713 N N . THR A 1 92 ? 3.433 9.021 -8.754 1.00 91.75 92 THR A N 1
ATOM 714 C CA . THR A 1 92 ? 2.697 9.187 -10.017 1.00 91.75 92 THR A CA 1
ATOM 715 C C . THR A 1 92 ? 1.777 7.996 -10.293 1.00 91.75 92 THR A C 1
ATOM 717 O O . THR A 1 92 ? 0.629 8.181 -10.710 1.00 91.75 92 THR A O 1
ATOM 720 N N . PHE A 1 93 ? 2.251 6.771 -10.043 1.00 90.44 93 PHE A N 1
ATOM 721 C CA . PHE A 1 93 ? 1.414 5.580 -10.162 1.00 90.44 93 PHE A CA 1
ATOM 722 C C . PHE A 1 93 ? 0.258 5.601 -9.172 1.00 90.44 93 PHE A C 1
ATOM 724 O O . PHE A 1 93 ? -0.874 5.405 -9.596 1.00 90.44 93 PHE A O 1
ATOM 731 N N . ASP A 1 94 ? 0.514 5.880 -7.897 1.00 88.88 94 ASP A N 1
ATOM 732 C CA . ASP A 1 94 ? -0.507 5.869 -6.850 1.00 88.88 94 ASP A CA 1
ATOM 733 C C . ASP A 1 94 ? -1.608 6.906 -7.146 1.00 88.88 94 ASP A C 1
ATOM 735 O O . ASP A 1 94 ? -2.790 6.570 -7.086 1.00 88.88 94 ASP A O 1
ATOM 739 N N . ALA A 1 95 ? -1.243 8.106 -7.618 1.00 90.38 95 ALA A N 1
ATOM 740 C CA . ALA A 1 95 ? -2.206 9.120 -8.064 1.00 90.38 95 ALA A CA 1
ATOM 741 C C . ALA A 1 95 ? -3.040 8.672 -9.282 1.00 90.38 95 ALA A C 1
ATOM 743 O O . ALA A 1 95 ? -4.227 8.981 -9.395 1.00 90.38 95 ALA A O 1
ATOM 744 N N . THR A 1 96 ? -2.430 7.931 -10.209 1.00 90.31 96 THR A N 1
ATOM 745 C CA . THR A 1 96 ? -3.136 7.388 -11.379 1.00 90.31 96 THR A CA 1
ATOM 746 C C . THR A 1 96 ? -4.085 6.260 -10.965 1.00 90.31 96 THR A C 1
ATOM 748 O O . THR A 1 96 ? -5.234 6.220 -11.396 1.00 90.31 96 THR A O 1
ATOM 751 N N . ILE A 1 97 ? -3.622 5.358 -10.101 1.00 88.81 97 ILE A N 1
ATOM 752 C CA . ILE A 1 97 ? -4.367 4.214 -9.564 1.00 88.81 97 ILE A CA 1
ATOM 753 C C . ILE A 1 97 ? -5.635 4.686 -8.844 1.00 88.81 97 ILE A C 1
ATOM 755 O O . ILE A 1 97 ? -6.712 4.136 -9.089 1.00 88.81 97 I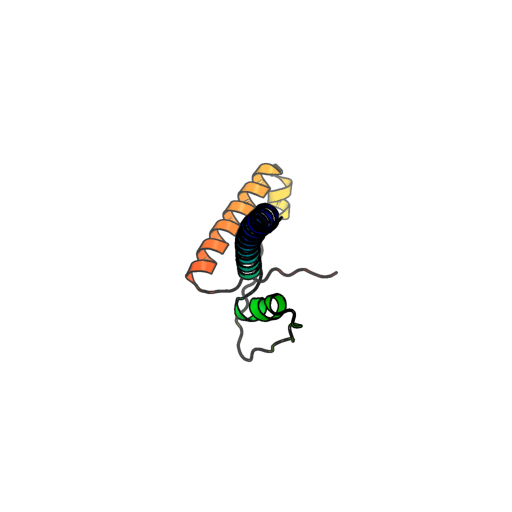LE A O 1
ATOM 759 N N . GLU A 1 98 ? -5.523 5.745 -8.038 1.00 85.25 98 GLU A N 1
ATOM 760 C CA . GLU A 1 98 ? -6.649 6.372 -7.337 1.00 85.25 98 GLU A CA 1
ATOM 761 C C . GLU A 1 98 ? -7.741 6.861 -8.307 1.00 85.25 98 GLU A C 1
ATOM 763 O O . GLU A 1 98 ? -8.930 6.719 -8.025 1.00 85.25 98 GLU A O 1
ATOM 768 N N . HIS A 1 99 ? -7.367 7.356 -9.493 1.00 88.25 99 HIS A N 1
ATOM 769 C CA . HIS A 1 99 ? -8.327 7.839 -10.490 1.00 88.25 99 HIS A CA 1
ATOM 770 C C . HIS A 1 99 ? -9.075 6.717 -11.229 1.00 88.25 99 HIS A C 1
ATOM 772 O O . HIS A 1 99 ? -10.231 6.893 -11.615 1.00 88.25 99 HIS A O 1
ATOM 778 N N . PHE A 1 100 ? -8.429 5.567 -11.441 1.00 86.50 100 PHE A N 1
ATOM 779 C CA . PHE A 1 100 ? -8.975 4.466 -12.247 1.00 86.50 100 PHE A CA 1
ATOM 780 C C . PHE A 1 100 ? -9.587 3.323 -11.424 1.00 86.50 100 PHE A C 1
ATOM 782 O O . PHE A 1 100 ? -10.015 2.331 -12.012 1.00 86.50 100 PHE A O 1
ATOM 789 N N . ASN A 1 101 ? -9.656 3.451 -10.092 1.00 82.56 101 ASN A N 1
ATOM 790 C CA . ASN A 1 101 ? -10.172 2.418 -9.182 1.00 82.56 101 ASN A CA 1
ATOM 791 C C . ASN A 1 101 ? -9.529 1.034 -9.424 1.00 82.56 101 ASN A C 1
ATOM 793 O O . ASN A 1 101 ? -10.198 -0.000 -9.444 1.00 82.56 101 ASN A O 1
ATOM 797 N N . VAL A 1 102 ? -8.218 1.026 -9.666 1.00 86.81 102 VAL A N 1
ATOM 798 C CA . VAL A 1 102 ? -7.416 -0.195 -9.816 1.00 86.81 102 VAL A CA 1
ATOM 799 C C . VAL A 1 102 ? -6.706 -0.502 -8.498 1.00 86.81 102 VAL A C 1
ATOM 801 O O . VAL A 1 102 ? -6.382 0.404 -7.739 1.00 86.81 102 VAL A O 1
ATOM 804 N N . TYR A 1 103 ? -6.465 -1.780 -8.197 1.00 84.50 103 TYR A N 1
ATOM 805 C CA . TYR A 1 103 ? -5.800 -2.179 -6.953 1.00 84.50 103 TYR A CA 1
ATOM 806 C C . TYR A 1 103 ? -4.306 -2.454 -7.167 1.00 84.50 103 TYR A C 1
ATOM 808 O O . TYR A 1 103 ? -3.921 -3.229 -8.046 1.00 84.50 103 TYR A O 1
ATOM 816 N N . LYS A 1 104 ? -3.460 -1.842 -6.330 1.00 86.56 104 LYS A N 1
ATOM 817 C CA . LYS A 1 104 ? -2.009 -2.063 -6.316 1.00 86.56 104 LYS A CA 1
ATOM 818 C C . LYS A 1 104 ? -1.677 -3.334 -5.539 1.00 86.56 104 LYS A C 1
ATOM 820 O O . LYS A 1 104 ? -1.772 -3.365 -4.316 1.00 86.56 104 LYS A O 1
ATOM 825 N N . VAL A 1 105 ? -1.217 -4.365 -6.240 1.00 83.38 105 VAL A N 1
ATOM 826 C CA . VAL A 1 105 ? -0.766 -5.612 -5.610 1.00 83.38 105 VAL A CA 1
ATOM 827 C C . VAL A 1 105 ? 0.705 -5.487 -5.212 1.00 83.38 105 VAL A C 1
ATOM 829 O O . VAL A 1 105 ? 1.582 -5.390 -6.070 1.00 83.38 105 VAL A O 1
ATOM 832 N N . VAL A 1 106 ? 0.995 -5.533 -3.910 1.00 74.06 106 VAL A N 1
ATOM 833 C CA . VAL A 1 106 ? 2.371 -5.687 -3.415 1.00 74.06 106 VAL A CA 1
ATOM 834 C C . VAL A 1 106 ? 2.694 -7.176 -3.382 1.00 74.06 106 VAL A C 1
ATOM 836 O O . VAL A 1 106 ? 2.307 -7.893 -2.460 1.00 74.06 106 VAL A O 1
ATOM 839 N N . LEU A 1 107 ? 3.406 -7.658 -4.402 1.00 61.16 107 LEU A N 1
ATOM 840 C CA . LEU A 1 107 ? 3.937 -9.018 -4.409 1.00 61.16 107 LEU A CA 1
ATOM 841 C C . LEU A 1 107 ? 5.023 -9.131 -3.336 1.00 61.16 107 LEU A C 1
ATOM 843 O O . LEU A 1 107 ? 6.198 -8.844 -3.563 1.00 61.16 107 LEU A O 1
ATOM 847 N N . ARG A 1 108 ? 4.627 -9.575 -2.143 1.00 57.16 108 ARG A N 1
ATOM 848 C CA . ARG A 1 108 ? 5.578 -10.110 -1.177 1.00 57.16 108 ARG A CA 1
ATOM 849 C C . ARG A 1 108 ? 5.979 -11.486 -1.6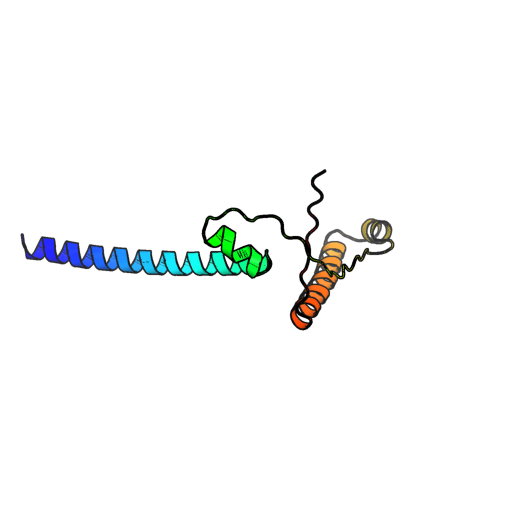91 1.00 57.16 108 ARG A C 1
ATOM 851 O O . ARG A 1 108 ? 5.283 -12.468 -1.456 1.00 57.16 108 ARG A O 1
ATOM 858 N N . LEU A 1 109 ? 7.072 -11.538 -2.448 1.00 38.56 109 LEU A N 1
ATOM 859 C CA . LEU A 1 109 ? 7.729 -12.797 -2.777 1.00 38.56 109 LEU A CA 1
ATOM 860 C C . LEU A 1 109 ? 8.189 -13.422 -1.453 1.00 38.56 109 LEU A C 1
ATOM 862 O O . LEU A 1 109 ? 9.210 -13.037 -0.893 1.00 38.56 109 LEU A O 1
ATOM 866 N N . LEU A 1 110 ? 7.371 -14.326 -0.913 1.00 32.81 110 LEU A N 1
ATOM 867 C CA . LEU A 1 110 ? 7.787 -15.313 0.074 1.00 32.81 110 LEU A CA 1
ATOM 868 C C . LEU A 1 110 ? 8.693 -16.307 -0.660 1.00 32.81 110 LEU A C 1
ATOM 870 O O . LEU A 1 110 ? 8.222 -17.314 -1.184 1.00 32.81 110 LEU A O 1
ATOM 874 N N . PHE A 1 111 ? 9.977 -15.972 -0.731 1.00 37.03 111 PHE A N 1
ATOM 875 C CA . PHE A 1 111 ? 11.069 -16.911 -0.951 1.00 37.03 111 PHE A CA 1
ATOM 876 C C . PHE A 1 111 ? 12.113 -16.688 0.139 1.00 37.03 111 PHE A C 1
ATOM 878 O O . PHE A 1 111 ? 12.450 -15.508 0.393 1.00 37.03 111 PHE A O 1
#

InterPro domains:
  IPR001054 Adenylyl cyclase class-3/4/guanylyl cyclase [PF00211] (53-105)
  IPR001054 Adenylyl cyclase class-3/4/guanylyl cyclase [PS50125] (61-105)
  IPR029787 Nucleotide cyclase [G3DSA:3.30.70.1230] (47-107)
  IPR029787 Nucleotide cyclase [SSF55073] (49-105)
  IPR050401 Cyclic nucleotide synthase [PTHR11920] (1-105)

Organism: Dibothriocephalus latus (NCBI:txid60516)

Radius of gyration: 24.0 Å; chains: 1; bounding box: 48×31×70 Å

Sequence (111 aa):
MLAVMQKYSDQLEAEVQERTLELEAEKQKTEDLIAKMLPLPVAQEPVAGNPVDPEAFDNVTIYFSDIVGFSLISAKSTLLQIVDLLNDIYTTFDATIEHFNVYKVVLRLLF